Protein AF-F8P0J8-F1 (afdb_monomer_lite)

Foldseek 3Di:
DDDDDDPDDDPDDPPPPPDPDDDPVPDDDDDDDDDDPVPDDDDDDPDDPCPPPDDDDPDDDDDDADPVRDPCCVCPVVVPCVVVPDDDPDPPVVDD

Organism: Serpula lacrymans var. lacrymans (strain S7.9) (NCBI:txid578457)

pLDDT: mean 75.84, std 14.4, range [33.44, 91.0]

Sequence (96 aa):
MIDIVDPIPVPAPDWSSFGPYKRVDRKVKPVPGVFPEDARVTRSFPEDPLLSLPPLPVLPQEFMPTPKLIKERLYDEMKLNSDGFLWDKGEDDKCR

Secondary structure (DSSP, 8-state):
-----PPP-PPPP-TT--SSS--GGG-PPPP-PPPPGGG------SS-TTTTSPPPPSSPPPPPPBTTB-HHIIIIIS-TTTT--S--SSSGGG--

Structure (mmCIF, N/CA/C/O backbone):
data_AF-F8P0J8-F1
#
_entry.id   AF-F8P0J8-F1
#
loop_
_atom_site.group_PDB
_atom_site.id
_atom_site.type_symbol
_atom_site.label_atom_id
_atom_site.label_alt_id
_atom_site.label_comp_id
_atom_site.label_asym_id
_atom_site.label_entity_id
_atom_site.label_seq_id
_atom_site.pdbx_PDB_ins_code
_atom_site.Cartn_x
_atom_site.Cartn_y
_atom_site.Cartn_z
_atom_site.occupancy
_atom_site.B_iso_or_equiv
_atom_site.auth_seq_id
_atom_site.auth_comp_id
_atom_site.auth_asym_id
_atom_site.auth_atom_id
_atom_site.pdbx_PDB_model_num
ATOM 1 N N . MET A 1 1 ? 26.896 29.526 -54.115 1.00 43.81 1 MET A N 1
ATOM 2 C CA . MET A 1 1 ? 27.925 29.698 -53.074 1.00 43.81 1 MET A CA 1
ATOM 3 C C . MET A 1 1 ? 27.188 30.036 -51.798 1.00 43.81 1 MET A C 1
ATOM 5 O O . MET A 1 1 ? 26.429 30.992 -51.811 1.00 43.81 1 MET A O 1
ATOM 9 N N . ILE A 1 2 ? 27.263 29.169 -50.791 1.00 46.34 2 ILE A N 1
ATOM 10 C CA . ILE A 1 2 ? 26.651 29.409 -49.483 1.00 46.34 2 ILE A CA 1
ATOM 11 C C . ILE A 1 2 ? 27.803 29.891 -48.617 1.00 46.34 2 ILE A C 1
ATOM 13 O O . ILE A 1 2 ? 28.743 29.129 -48.390 1.00 46.34 2 ILE A O 1
ATOM 17 N N . ASP A 1 3 ? 27.765 31.161 -48.235 1.00 48.62 3 ASP A N 1
ATOM 18 C CA . ASP A 1 3 ? 28.771 31.749 -47.366 1.00 48.62 3 ASP A CA 1
ATOM 19 C C . ASP A 1 3 ? 28.697 31.042 -46.012 1.00 48.62 3 ASP A C 1
ATOM 21 O O . ASP A 1 3 ? 27.665 31.033 -45.335 1.00 48.62 3 ASP A O 1
ATOM 25 N N . ILE A 1 4 ? 29.788 30.370 -45.660 1.00 57.75 4 ILE A N 1
ATOM 26 C CA . ILE A 1 4 ? 29.983 29.785 -44.341 1.00 57.75 4 ILE A CA 1
ATOM 27 C C . ILE A 1 4 ? 30.064 30.976 -43.389 1.00 57.75 4 ILE A C 1
ATOM 29 O O . ILE A 1 4 ? 31.060 31.690 -43.373 1.00 57.75 4 ILE A O 1
ATOM 33 N N . VAL A 1 5 ? 28.984 31.230 -42.650 1.00 68.12 5 VAL A N 1
ATOM 34 C CA . VAL A 1 5 ? 29.007 32.167 -41.527 1.00 68.12 5 VAL A CA 1
ATOM 35 C C . VAL A 1 5 ? 30.069 31.664 -40.560 1.00 68.12 5 VAL A C 1
ATOM 37 O O . VAL A 1 5 ? 29.944 30.560 -40.021 1.00 68.12 5 VAL A O 1
ATOM 40 N N . ASP A 1 6 ? 31.120 32.461 -40.383 1.00 65.62 6 ASP A N 1
ATOM 41 C CA . ASP A 1 6 ? 32.179 32.173 -39.428 1.00 65.62 6 ASP A CA 1
ATOM 42 C C . ASP A 1 6 ? 31.561 31.903 -38.046 1.00 65.62 6 ASP A C 1
ATOM 44 O O . ASP A 1 6 ? 30.680 32.651 -37.599 1.00 65.62 6 ASP A O 1
ATOM 48 N N . PRO A 1 7 ? 31.971 30.825 -37.356 1.00 68.88 7 PRO A N 1
ATOM 49 C CA . PRO A 1 7 ? 31.418 30.496 -36.055 1.00 68.88 7 PRO A CA 1
ATOM 50 C C . PRO A 1 7 ? 31.678 31.645 -35.077 1.00 68.88 7 PRO A C 1
ATOM 52 O O . PRO A 1 7 ? 32.811 32.098 -34.909 1.00 68.88 7 PRO A O 1
ATOM 55 N N . ILE A 1 8 ? 30.609 32.099 -34.416 1.00 66.25 8 ILE A N 1
ATOM 56 C CA . ILE A 1 8 ? 30.663 33.128 -33.373 1.00 66.25 8 ILE A CA 1
ATOM 57 C C . ILE A 1 8 ? 31.732 32.719 -32.342 1.00 66.25 8 ILE A C 1
ATOM 59 O O . ILE A 1 8 ? 31.661 31.600 -31.821 1.00 66.25 8 ILE A O 1
ATOM 63 N N . PRO A 1 9 ? 32.710 33.588 -32.023 1.00 63.88 9 PRO A N 1
ATOM 64 C CA . PRO A 1 9 ? 33.769 33.255 -31.082 1.00 63.88 9 PRO A CA 1
ATOM 65 C C . PRO A 1 9 ? 33.174 33.033 -29.689 1.00 63.88 9 PRO A C 1
ATOM 67 O O . PRO A 1 9 ? 32.701 33.963 -29.034 1.00 63.88 9 PRO A O 1
ATOM 70 N N . VAL A 1 10 ? 33.185 31.779 -29.234 1.00 68.12 10 VAL A N 1
ATOM 71 C CA . VAL A 1 10 ? 32.794 31.429 -27.866 1.00 68.12 10 VAL A CA 1
ATOM 72 C C . VAL A 1 10 ? 33.940 31.855 -26.942 1.00 68.12 10 VAL A C 1
ATOM 74 O O . VAL A 1 10 ? 35.077 31.433 -27.171 1.00 68.12 10 VAL A O 1
ATOM 77 N N . PRO A 1 11 ? 33.695 32.694 -25.917 1.00 66.00 11 PRO A N 1
ATOM 78 C CA . PRO A 1 11 ? 34.744 33.103 -24.992 1.00 66.00 11 PRO A CA 1
ATOM 79 C C . PRO A 1 11 ? 35.336 31.873 -24.297 1.00 66.00 11 PRO A C 1
ATOM 81 O O . PRO A 1 11 ? 34.603 30.981 -23.861 1.00 66.00 11 PRO A O 1
ATOM 84 N N . ALA A 1 12 ? 36.669 31.824 -24.220 1.00 62.94 12 ALA A N 1
ATOM 85 C CA . ALA A 1 12 ? 37.392 30.735 -23.576 1.00 62.94 12 ALA A CA 1
ATOM 86 C C . ALA A 1 12 ? 36.879 30.533 -22.137 1.00 62.94 12 ALA A C 1
ATOM 88 O O . ALA A 1 12 ? 36.640 31.524 -21.438 1.00 62.94 12 ALA A O 1
ATOM 89 N N . PRO A 1 13 ? 36.691 29.279 -21.684 1.00 63.31 13 PRO A N 1
ATOM 90 C CA . PRO A 1 13 ? 36.189 29.023 -20.346 1.00 63.31 13 PRO A CA 1
ATOM 91 C C . PRO A 1 13 ? 37.138 29.632 -19.312 1.00 63.31 13 PRO A C 1
ATOM 93 O O . PRO A 1 13 ? 38.343 29.375 -19.312 1.00 63.31 13 PRO A O 1
ATOM 96 N N . ASP A 1 14 ? 36.574 30.439 -18.416 1.00 60.12 14 ASP A N 1
ATOM 97 C CA . ASP A 1 14 ? 37.232 30.893 -17.206 1.00 60.12 14 ASP A CA 1
ATOM 98 C C . ASP A 1 14 ? 37.550 29.665 -16.352 1.00 60.12 14 ASP A C 1
ATOM 100 O O . ASP A 1 14 ? 36.704 29.089 -15.673 1.00 60.12 14 ASP A O 1
ATOM 104 N N . TRP A 1 15 ? 38.803 29.230 -16.416 1.00 55.72 15 TRP A N 1
ATOM 105 C CA . TRP A 1 15 ? 39.339 28.109 -15.650 1.00 55.72 15 TRP A CA 1
ATOM 106 C C . TRP A 1 15 ? 39.101 28.237 -14.130 1.00 55.72 15 TRP A C 1
ATOM 108 O O . TRP A 1 15 ? 39.198 27.250 -13.424 1.00 55.72 15 TRP A O 1
ATOM 118 N N . SER A 1 16 ? 38.690 29.395 -13.602 1.00 56.38 16 SER A N 1
ATOM 119 C CA . SER A 1 16 ? 38.453 29.643 -12.172 1.00 56.38 16 SER A CA 1
ATOM 120 C C . SER A 1 16 ? 37.193 28.994 -11.559 1.00 56.38 16 SER A C 1
ATOM 122 O O . SER A 1 16 ? 36.861 29.286 -10.409 1.00 56.38 16 SER A O 1
ATOM 124 N N . SER A 1 17 ? 36.490 28.087 -12.251 1.00 55.25 17 SER A N 1
ATOM 125 C CA . SER A 1 17 ? 35.347 27.339 -11.692 1.00 55.25 17 SER A CA 1
ATOM 126 C C . SER A 1 17 ? 35.648 25.853 -11.420 1.00 55.25 17 SER A C 1
ATOM 128 O O . SER A 1 17 ? 34.873 24.980 -11.808 1.00 55.25 17 SER A O 1
ATOM 130 N N . PHE A 1 18 ? 36.751 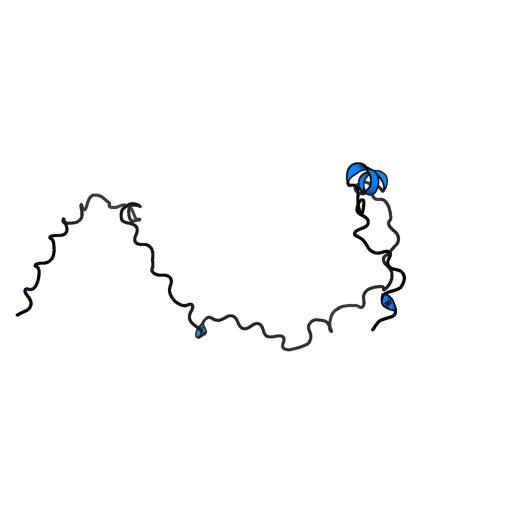25.539 -10.737 1.00 57.19 18 PHE A N 1
ATOM 131 C CA . PHE A 1 18 ? 37.127 24.166 -10.345 1.00 57.19 18 PHE A CA 1
ATOM 132 C C . PHE A 1 18 ? 36.320 23.605 -9.151 1.00 57.19 18 PHE A C 1
ATOM 134 O O . PHE A 1 18 ? 36.873 23.002 -8.235 1.00 57.19 18 PHE A O 1
ATOM 141 N N . GLY A 1 19 ? 35.002 23.805 -9.126 1.00 62.69 19 GLY A N 1
ATOM 142 C CA . GLY A 1 19 ? 34.124 22.995 -8.280 1.00 62.69 19 GLY A CA 1
ATOM 143 C C . GLY A 1 19 ? 33.806 21.673 -8.990 1.00 62.69 19 GLY A C 1
ATOM 144 O O . GLY A 1 19 ? 33.798 21.642 -10.220 1.00 62.69 19 GLY A O 1
ATOM 145 N N . PRO A 1 20 ? 33.477 20.584 -8.274 1.00 74.81 20 PRO A N 1
ATOM 146 C CA . PRO A 1 20 ? 33.122 19.303 -8.900 1.00 74.81 20 PRO A CA 1
ATOM 147 C C . PRO A 1 20 ? 31.854 19.363 -9.777 1.00 74.81 20 PRO A C 1
ATOM 149 O O . PRO A 1 20 ? 31.544 18.403 -10.479 1.00 74.81 20 PRO A O 1
ATOM 152 N N . TYR A 1 21 ? 31.117 20.481 -9.760 1.00 72.69 21 TYR A N 1
ATOM 153 C CA . TYR A 1 21 ? 29.842 20.648 -10.451 1.00 72.69 21 TYR A CA 1
ATOM 154 C C . TYR A 1 21 ? 29.813 21.900 -11.332 1.00 72.69 21 TYR A C 1
ATOM 156 O O . TYR A 1 21 ? 30.369 22.945 -10.993 1.00 72.69 21 TYR A O 1
ATOM 164 N N . LYS A 1 22 ? 29.092 21.805 -12.457 1.00 75.62 22 LYS A N 1
ATOM 165 C CA . LYS A 1 22 ? 28.819 22.935 -13.357 1.00 75.62 22 LYS A CA 1
ATOM 166 C C . LYS A 1 22 ? 27.906 23.957 -12.672 1.00 75.62 22 LYS A C 1
ATOM 168 O O . LYS A 1 22 ? 26.974 23.580 -11.962 1.00 75.62 22 LYS A O 1
ATOM 173 N N . ARG A 1 23 ? 28.138 25.247 -12.935 1.00 79.62 23 ARG A N 1
ATOM 174 C CA . ARG A 1 23 ? 27.258 26.328 -12.467 1.00 79.62 23 ARG A CA 1
ATOM 175 C C . ARG A 1 23 ? 25.861 26.220 -13.093 1.00 79.62 23 ARG A C 1
ATOM 177 O O . ARG A 1 23 ? 25.700 25.689 -14.192 1.00 79.62 23 ARG A O 1
ATOM 184 N N . VAL A 1 24 ? 24.853 26.710 -12.371 1.00 78.69 24 VAL A N 1
ATOM 185 C CA . VAL A 1 24 ? 23.429 26.571 -12.732 1.00 78.69 24 VAL A CA 1
ATOM 186 C C . VAL A 1 24 ? 23.083 27.298 -14.036 1.00 78.69 24 VAL A C 1
ATOM 188 O O . VAL A 1 24 ? 22.320 26.764 -14.834 1.00 78.69 24 VAL A O 1
ATOM 191 N N . ASP A 1 25 ? 23.685 28.459 -14.288 1.00 78.44 25 ASP A N 1
ATOM 192 C CA . ASP A 1 25 ? 23.573 29.239 -15.531 1.00 78.44 25 ASP A CA 1
ATOM 193 C C . ASP A 1 25 ? 24.134 28.497 -16.755 1.00 78.44 25 ASP A C 1
ATOM 195 O O . ASP A 1 25 ? 23.671 28.695 -17.874 1.00 78.44 25 ASP A O 1
ATOM 199 N N . ARG A 1 26 ? 25.088 27.583 -16.537 1.00 76.44 26 ARG A N 1
ATOM 200 C CA . ARG A 1 26 ? 25.692 26.719 -17.567 1.00 76.44 26 ARG A CA 1
ATOM 201 C C . ARG A 1 26 ? 25.119 25.295 -17.567 1.00 76.44 26 ARG A C 1
ATOM 203 O O . ARG A 1 26 ? 25.688 24.391 -18.188 1.00 76.44 26 ARG A O 1
ATOM 210 N N . LYS A 1 27 ? 24.015 25.049 -16.852 1.00 80.81 27 LYS A N 1
ATOM 211 C CA . LYS A 1 27 ? 23.391 23.724 -16.761 1.00 80.81 27 LYS A CA 1
ATOM 212 C C . LYS A 1 27 ? 22.610 23.415 -18.037 1.00 80.81 27 LYS A C 1
ATOM 214 O O . LYS A 1 27 ? 21.526 23.943 -18.267 1.00 80.81 27 LYS A O 1
ATOM 219 N N . VAL A 1 28 ? 23.132 22.487 -18.832 1.00 82.62 28 VAL A N 1
ATOM 220 C CA . VAL A 1 28 ? 22.410 21.927 -19.981 1.00 82.62 28 VAL A CA 1
ATOM 221 C C . VAL A 1 28 ? 21.357 20.9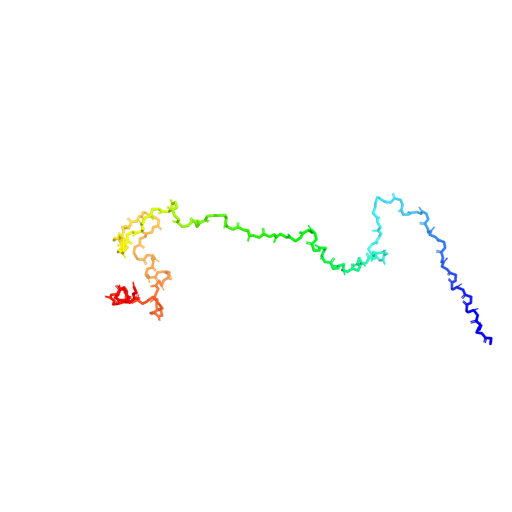45 -19.467 1.00 82.62 28 VAL A C 1
ATOM 223 O O . VAL A 1 28 ? 21.682 20.010 -18.731 1.00 82.62 28 VAL A O 1
ATOM 226 N N . LYS A 1 29 ? 20.087 21.161 -19.831 1.00 80.44 29 LYS A N 1
ATOM 227 C CA . LYS A 1 29 ? 19.022 20.182 -19.584 1.00 80.44 29 LYS A CA 1
ATOM 228 C C . LYS A 1 29 ? 19.202 19.030 -20.578 1.00 80.44 29 LYS A C 1
ATOM 230 O O . LYS A 1 29 ? 19.264 19.308 -21.775 1.00 80.44 29 LYS A O 1
ATOM 235 N N . PRO A 1 30 ? 19.315 17.770 -20.122 1.00 80.19 30 PRO A N 1
ATOM 236 C CA . PRO A 1 30 ? 19.367 16.648 -21.046 1.00 80.19 30 PRO A CA 1
ATOM 237 C C . PRO A 1 30 ? 18.074 16.612 -21.861 1.00 80.19 30 PRO A C 1
ATOM 239 O O . PRO A 1 30 ? 16.992 16.888 -21.335 1.00 80.19 30 PRO A O 1
ATOM 242 N N . VAL A 1 31 ? 18.195 16.286 -23.145 1.00 82.00 31 VAL A N 1
ATOM 243 C CA . VAL A 1 31 ? 17.027 16.016 -23.984 1.00 82.00 31 VAL A CA 1
ATOM 244 C C . VAL A 1 31 ? 16.371 14.747 -23.434 1.00 82.00 31 VAL A C 1
ATOM 246 O O . VAL A 1 31 ? 17.083 13.756 -23.244 1.00 82.00 31 VAL A O 1
ATOM 249 N N . PRO A 1 32 ? 15.062 14.755 -23.128 1.00 79.06 32 PRO A N 1
ATOM 250 C CA . PRO A 1 32 ? 14.381 13.549 -22.681 1.00 79.06 32 PRO A CA 1
ATOM 251 C C . PRO A 1 32 ? 14.474 12.497 -23.790 1.00 79.06 32 PRO A C 1
ATOM 253 O O . PRO A 1 32 ? 13.930 12.677 -24.878 1.00 79.06 32 PRO A O 1
ATOM 256 N N . GLY A 1 33 ? 15.224 11.428 -23.527 1.00 83.44 33 GLY A N 1
ATOM 257 C CA . GLY A 1 33 ? 15.312 10.282 -24.423 1.00 83.44 33 GLY A CA 1
ATOM 258 C C . GLY A 1 33 ? 14.036 9.447 -24.369 1.00 83.44 33 GLY A C 1
ATOM 259 O O . GLY A 1 33 ? 13.336 9.431 -23.355 1.00 83.44 33 GLY A O 1
ATOM 260 N N . VAL A 1 34 ? 13.746 8.731 -25.455 1.00 86.62 34 VAL A N 1
ATOM 261 C CA . VAL A 1 34 ? 12.726 7.676 -25.441 1.00 86.62 34 VAL A CA 1
ATOM 262 C C . VAL A 1 34 ? 13.229 6.556 -24.532 1.00 86.62 34 VAL A C 1
ATOM 264 O O . VAL A 1 34 ? 14.386 6.146 -24.634 1.00 86.62 34 VAL A O 1
ATOM 267 N N . PHE A 1 35 ? 12.381 6.094 -23.615 1.00 83.94 35 PHE A N 1
ATOM 268 C CA . PHE A 1 35 ? 12.725 4.978 -22.741 1.00 83.94 35 PHE A CA 1
ATOM 269 C C . PHE A 1 35 ? 12.933 3.716 -23.598 1.00 83.94 35 PHE A C 1
ATOM 271 O O . PHE A 1 35 ? 12.052 3.399 -24.398 1.00 83.94 35 PHE A O 1
ATOM 278 N N . PRO A 1 36 ? 14.082 3.024 -23.495 1.00 91.00 36 PRO A N 1
ATOM 279 C CA . PRO A 1 36 ? 14.380 1.898 -24.372 1.00 91.00 36 PRO A CA 1
ATOM 280 C C . PRO A 1 36 ? 13.420 0.734 -24.105 1.00 91.00 36 PRO A C 1
ATOM 282 O O . PRO A 1 36 ? 13.171 0.386 -22.950 1.00 91.00 36 PRO A O 1
ATOM 285 N N . GLU A 1 37 ? 12.912 0.109 -25.172 1.00 86.69 37 GLU A N 1
ATOM 286 C CA . GLU A 1 37 ? 11.986 -1.033 -25.067 1.00 86.69 37 GLU A CA 1
ATOM 287 C C . GLU A 1 37 ? 12.621 -2.220 -24.322 1.00 86.69 37 GLU A C 1
ATOM 289 O O . GLU A 1 37 ? 11.938 -2.891 -23.555 1.00 86.69 37 GLU A O 1
ATOM 294 N N . ASP A 1 38 ? 13.938 -2.417 -24.438 1.00 87.19 38 ASP A N 1
ATOM 295 C CA . ASP A 1 38 ? 14.6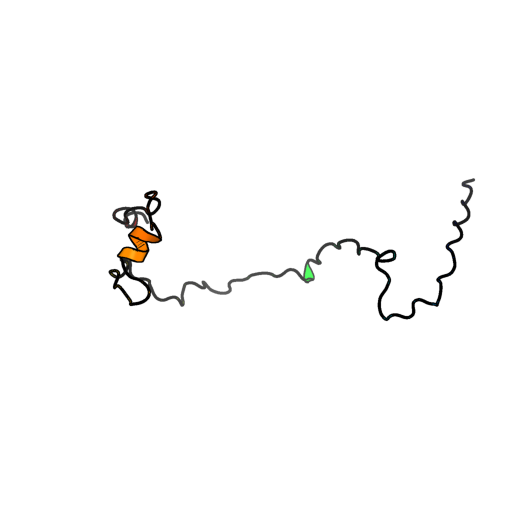70 -3.472 -23.718 1.00 87.19 38 ASP A CA 1
ATOM 296 C C . ASP A 1 38 ? 14.655 -3.286 -22.190 1.00 87.19 38 ASP A C 1
ATOM 298 O O . ASP A 1 38 ? 14.807 -4.246 -21.438 1.00 87.19 38 ASP A O 1
ATOM 302 N N . ALA A 1 39 ? 14.464 -2.053 -21.707 1.00 86.31 39 ALA A N 1
ATOM 303 C CA . ALA A 1 39 ? 14.355 -1.756 -20.278 1.00 86.31 39 ALA A CA 1
ATOM 304 C C . ALA A 1 39 ? 12.899 -1.771 -19.782 1.00 86.31 39 ALA A C 1
ATOM 306 O O . ALA A 1 39 ? 12.627 -1.419 -18.629 1.00 86.31 39 ALA A O 1
ATOM 307 N N . ARG A 1 40 ? 11.938 -2.135 -20.640 1.00 89.56 40 ARG A N 1
ATOM 308 C CA . ARG A 1 40 ? 10.515 -2.121 -20.309 1.00 89.56 40 ARG A CA 1
ATOM 309 C C . ARG A 1 40 ? 10.183 -3.199 -19.288 1.00 89.56 40 ARG A C 1
ATOM 311 O O . ARG A 1 40 ? 10.349 -4.395 -19.513 1.00 89.56 40 ARG A O 1
ATOM 318 N N . VAL A 1 41 ? 9.642 -2.762 -18.156 1.00 89.69 41 VAL A N 1
ATOM 319 C CA . VAL A 1 41 ? 9.173 -3.669 -17.109 1.00 89.69 41 VAL A CA 1
ATOM 320 C C . VAL A 1 41 ? 7.921 -4.394 -17.602 1.00 89.69 41 VAL A C 1
ATOM 322 O O . VAL A 1 41 ? 6.858 -3.789 -17.748 1.00 89.69 41 VAL A O 1
ATOM 325 N N . THR A 1 42 ? 8.041 -5.700 -17.833 1.00 88.44 42 THR A N 1
ATOM 326 C CA . THR A 1 42 ? 6.905 -6.568 -18.160 1.00 88.44 42 THR A CA 1
ATOM 327 C C . THR A 1 42 ? 6.374 -7.188 -16.874 1.00 88.44 42 THR A C 1
ATOM 329 O O . THR A 1 42 ? 7.081 -7.937 -16.204 1.00 88.44 42 THR A O 1
ATOM 332 N N . ARG A 1 43 ? 5.131 -6.868 -16.499 1.00 88.19 43 ARG A N 1
ATOM 333 C CA . ARG A 1 43 ? 4.463 -7.503 -15.354 1.00 88.19 43 ARG A CA 1
ATOM 334 C C . ARG A 1 43 ? 3.765 -8.765 -15.849 1.00 88.19 43 ARG A C 1
ATOM 336 O O . ARG A 1 43 ? 2.759 -8.664 -16.545 1.00 88.19 43 ARG A O 1
ATOM 343 N N . SER A 1 44 ? 4.307 -9.929 -15.511 1.00 89.31 44 SER A N 1
ATOM 344 C CA . SER A 1 44 ? 3.685 -11.227 -15.772 1.00 89.31 44 SER A CA 1
ATOM 345 C C . SER A 1 44 ? 3.171 -11.845 -14.471 1.00 89.31 44 SER A C 1
ATOM 347 O O . SER A 1 44 ? 3.809 -11.739 -13.425 1.00 89.31 44 SER A O 1
ATOM 349 N N . PHE A 1 45 ? 2.010 -12.493 -14.547 1.00 86.94 45 PHE A N 1
ATOM 350 C CA . PHE A 1 45 ? 1.478 -13.350 -13.491 1.00 86.94 45 PHE A CA 1
ATOM 351 C C . PHE A 1 45 ? 1.579 -14.793 -14.000 1.00 86.94 45 PHE A C 1
ATOM 353 O O . PHE A 1 45 ? 0.792 -15.164 -14.869 1.00 86.94 45 PHE A O 1
ATOM 360 N N . PRO A 1 46 ? 2.589 -15.575 -13.574 1.00 90.00 46 PRO A N 1
ATOM 361 C CA . PRO A 1 46 ? 2.760 -16.950 -14.050 1.00 90.00 46 PRO A CA 1
ATOM 362 C C . PRO A 1 46 ? 1.612 -17.867 -13.602 1.00 90.00 46 PRO A C 1
ATOM 364 O O . PRO A 1 46 ? 1.263 -18.801 -14.316 1.00 90.00 46 PRO A O 1
ATOM 367 N N . GLU A 1 47 ? 1.005 -17.564 -12.456 1.00 90.00 47 GLU A N 1
ATOM 368 C CA . GLU A 1 47 ? -0.162 -18.235 -11.886 1.00 90.00 47 GLU A CA 1
ATOM 369 C C . GLU A 1 47 ? -1.125 -17.178 -11.329 1.00 90.00 47 GLU A C 1
ATOM 371 O O . GLU A 1 47 ? -0.732 -16.022 -11.128 1.00 90.00 47 GLU A O 1
ATOM 376 N N . ASP A 1 48 ? -2.385 -17.557 -11.093 1.00 89.44 48 ASP A N 1
ATOM 377 C CA . ASP A 1 48 ? -3.381 -16.645 -10.529 1.00 89.44 48 ASP A CA 1
ATOM 378 C C . ASP A 1 48 ? -3.009 -16.287 -9.073 1.00 89.44 48 ASP A C 1
ATOM 380 O O . ASP A 1 48 ? -3.016 -17.162 -8.198 1.00 89.44 48 ASP A O 1
A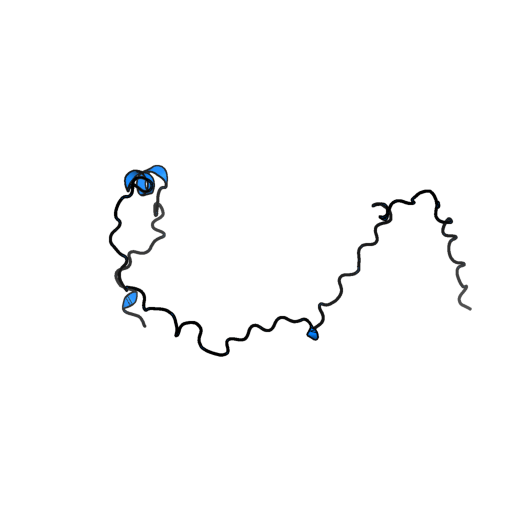TOM 384 N N . PRO A 1 49 ? -2.691 -15.008 -8.783 1.00 85.94 49 PRO A N 1
ATOM 385 C CA . PRO A 1 49 ? -2.255 -14.577 -7.457 1.00 85.94 49 PRO A CA 1
ATOM 386 C C . PRO A 1 49 ? -3.349 -14.696 -6.386 1.00 85.94 49 PRO A C 1
ATOM 388 O O . PRO A 1 49 ? -3.050 -14.571 -5.198 1.00 85.94 49 PRO A O 1
ATOM 391 N N . LEU A 1 50 ? -4.610 -14.911 -6.772 1.00 89.75 50 LEU A N 1
ATOM 392 C CA . LEU A 1 50 ? -5.721 -15.058 -5.835 1.00 89.75 50 LEU A CA 1
ATOM 393 C C . LEU A 1 50 ? -5.832 -16.476 -5.261 1.00 89.75 50 LEU A C 1
ATOM 395 O O . LEU A 1 50 ? -6.459 -16.649 -4.219 1.00 89.75 50 LEU A O 1
ATOM 399 N N . LEU A 1 51 ? -5.192 -17.477 -5.877 1.00 89.19 51 LEU A N 1
ATOM 400 C CA . LEU A 1 51 ? -5.304 -18.880 -5.458 1.00 89.19 51 LEU A CA 1
ATOM 401 C C . LEU A 1 51 ? -4.741 -19.149 -4.057 1.00 89.19 51 LEU A C 1
ATOM 403 O O . LEU A 1 51 ? -5.208 -20.053 -3.371 1.00 89.19 51 LEU A O 1
ATOM 407 N N . SER A 1 52 ? -3.749 -18.372 -3.615 1.00 86.12 52 SER A N 1
ATOM 408 C CA . SER A 1 52 ? -3.163 -18.509 -2.276 1.00 86.12 52 SER A CA 1
ATOM 409 C C . SER A 1 52 ? -3.935 -17.768 -1.183 1.00 86.12 52 SER A C 1
ATOM 411 O O . SER A 1 52 ? -3.567 -17.864 -0.011 1.00 86.12 52 SER A O 1
ATOM 413 N N . LEU A 1 53 ? -4.943 -16.964 -1.539 1.00 89.44 53 LEU A N 1
ATOM 414 C CA . LEU A 1 53 ? -5.650 -16.133 -0.570 1.00 89.44 53 LEU A CA 1
ATOM 415 C C . LEU A 1 53 ? -6.746 -16.936 0.147 1.00 89.44 53 LEU A C 1
ATOM 417 O O . LEU A 1 53 ? -7.503 -17.662 -0.499 1.00 89.44 53 LEU A O 1
ATOM 421 N N . PRO A 1 54 ? -6.874 -16.802 1.480 1.00 89.38 54 PRO A N 1
ATOM 422 C CA . PRO A 1 54 ? -7.982 -17.406 2.201 1.00 89.38 54 PRO A CA 1
ATOM 423 C C . PRO A 1 54 ? -9.305 -16.724 1.815 1.00 89.38 54 PRO A C 1
ATOM 425 O O . PRO A 1 54 ? -9.326 -15.512 1.572 1.00 89.38 54 PRO A O 1
ATOM 428 N N . PRO A 1 55 ? -10.425 -17.467 1.797 1.00 86.75 55 PRO A N 1
ATOM 429 C CA . PRO A 1 55 ? -11.731 -16.880 1.544 1.00 86.75 55 PRO A CA 1
ATOM 430 C C . PRO A 1 55 ? -12.094 -15.892 2.657 1.00 86.75 55 PRO A C 1
ATOM 432 O O . PRO A 1 55 ? -11.928 -16.178 3.846 1.00 86.75 55 PRO A O 1
ATOM 435 N N . LEU A 1 56 ? -12.596 -14.722 2.263 1.00 85.56 56 LEU A N 1
ATOM 436 C CA . LEU A 1 56 ? -13.073 -13.710 3.200 1.00 85.56 56 LEU A CA 1
ATOM 437 C C . LEU A 1 56 ? -14.475 -14.069 3.717 1.00 85.56 56 LEU A C 1
ATOM 439 O O . LEU A 1 56 ? -15.273 -14.651 2.976 1.00 85.56 56 LEU A O 1
ATOM 443 N N . PRO A 1 57 ? -14.806 -13.712 4.969 1.00 84.75 57 PRO A N 1
ATOM 444 C CA . PRO A 1 57 ? -16.168 -13.838 5.463 1.00 84.75 57 PRO A CA 1
ATOM 445 C C . PRO A 1 57 ? -17.100 -12.906 4.677 1.00 84.75 57 PRO A C 1
ATOM 447 O O . PRO A 1 57 ? -16.759 -11.757 4.404 1.00 84.75 57 PRO A O 1
ATOM 450 N N . VAL A 1 58 ? -18.286 -13.411 4.328 1.00 83.88 58 VAL A N 1
ATOM 451 C CA . VAL A 1 58 ? -19.301 -12.667 3.556 1.00 83.88 58 VAL A CA 1
ATOM 452 C C . VAL A 1 58 ? -19.850 -11.488 4.358 1.00 83.88 58 VAL A C 1
ATOM 454 O O . VAL A 1 58 ? -20.092 -10.413 3.818 1.00 83.88 58 VAL A O 1
ATOM 457 N N . LEU A 1 59 ? -20.016 -11.684 5.666 1.00 82.50 59 LEU A N 1
ATOM 458 C CA . LEU A 1 59 ? -20.508 -10.659 6.573 1.00 82.50 59 LEU A CA 1
ATOM 459 C C . LEU A 1 59 ? -19.347 -10.070 7.379 1.00 82.50 59 LEU A C 1
ATOM 461 O O . LEU A 1 59 ? -18.531 -10.830 7.914 1.00 82.50 59 LEU A O 1
ATOM 465 N N . PRO A 1 60 ? -19.263 -8.731 7.489 1.00 83.75 60 PRO A N 1
ATOM 466 C CA . PRO A 1 60 ? -18.287 -8.102 8.358 1.00 83.75 60 PRO A CA 1
ATOM 467 C C . PRO A 1 60 ? -18.571 -8.476 9.815 1.00 83.75 60 PRO A C 1
ATOM 469 O O . PRO A 1 60 ? -19.719 -8.657 10.222 1.00 83.75 60 PRO A O 1
ATOM 472 N N . GLN A 1 61 ? -17.514 -8.570 10.616 1.00 84.19 61 GLN A N 1
ATOM 473 C CA . GLN A 1 61 ? -17.654 -8.756 12.054 1.00 84.19 61 GLN A CA 1
ATOM 474 C C . GLN A 1 61 ? -18.335 -7.534 12.689 1.00 84.19 61 GLN A C 1
ATOM 476 O O . GLN A 1 61 ? -18.104 -6.395 12.275 1.00 84.19 61 GLN A O 1
ATOM 481 N N . GLU A 1 62 ? -19.136 -7.768 13.729 1.00 85.12 62 GLU A N 1
ATOM 482 C CA . GLU A 1 62 ? -19.732 -6.694 14.521 1.00 85.12 62 GLU A CA 1
ATOM 483 C C . GLU A 1 62 ? -18.657 -5.769 15.115 1.00 85.12 62 GLU A C 1
ATOM 485 O O . GLU A 1 62 ? -17.617 -6.211 15.614 1.00 85.12 62 GLU A O 1
ATOM 490 N N . PHE A 1 63 ? -18.910 -4.460 15.069 1.00 86.56 63 PHE A N 1
ATOM 491 C CA . PHE A 1 63 ? -17.960 -3.466 15.558 1.00 86.56 63 PHE A CA 1
ATOM 492 C C . PHE A 1 63 ? -17.838 -3.497 17.089 1.00 86.56 63 PHE A C 1
ATOM 494 O O . PHE A 1 63 ? -18.790 -3.172 17.806 1.00 86.56 63 PHE A O 1
ATOM 501 N N . MET A 1 64 ? -16.627 -3.784 17.577 1.00 87.88 64 MET A N 1
ATOM 502 C CA . MET A 1 64 ? -16.285 -3.771 19.001 1.00 87.88 64 MET A CA 1
ATOM 503 C C . MET A 1 64 ? -15.497 -2.501 19.367 1.00 87.88 64 MET A C 1
ATOM 505 O O . MET A 1 64 ? -14.388 -2.302 18.857 1.00 87.88 64 MET A O 1
ATOM 509 N N . PRO A 1 65 ? -16.024 -1.633 20.254 1.00 90.44 65 PRO A N 1
ATOM 510 C CA . PRO A 1 65 ? -15.341 -0.403 20.627 1.00 90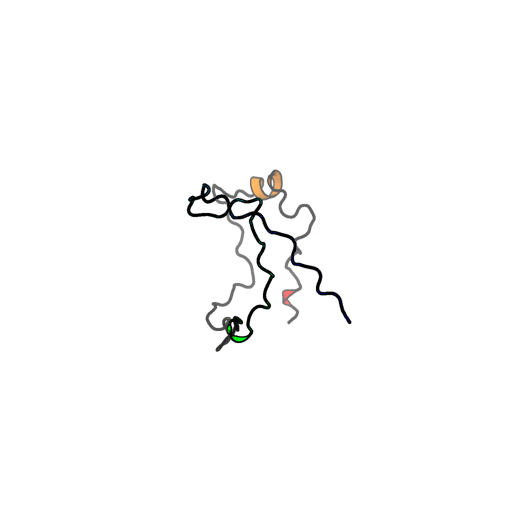.44 65 PRO A CA 1
ATOM 511 C C . PRO A 1 65 ? -14.038 -0.711 21.373 1.00 90.44 65 PRO A C 1
ATOM 513 O O . PRO A 1 65 ? -13.993 -1.511 22.304 1.00 90.44 65 PRO A O 1
ATOM 516 N N . THR A 1 66 ? -12.969 -0.046 20.955 1.00 88.50 66 THR A N 1
ATOM 517 C CA . THR A 1 66 ? -11.617 -0.145 21.526 1.00 88.50 66 THR A CA 1
ATOM 518 C C . THR A 1 66 ? -11.282 1.206 22.174 1.00 88.50 66 THR A C 1
ATOM 520 O O . THR A 1 66 ? -11.809 2.218 21.716 1.00 88.50 66 THR A O 1
ATOM 523 N N . PRO A 1 67 ? -10.376 1.315 23.168 1.00 87.62 67 PRO A N 1
ATOM 524 C CA . PRO A 1 67 ? -9.992 2.602 23.774 1.00 87.62 67 PRO A CA 1
ATOM 525 C C . PRO A 1 67 ? -9.612 3.714 22.781 1.00 87.62 67 PRO A C 1
ATOM 527 O O . PRO A 1 67 ? -9.740 4.891 23.101 1.00 87.62 67 PRO A O 1
ATOM 530 N N . LYS A 1 68 ? -9.146 3.364 21.575 1.00 84.19 68 LYS A N 1
ATOM 531 C CA . LYS A 1 68 ? -8.824 4.332 20.513 1.00 84.19 68 LYS A CA 1
ATOM 532 C C . LYS A 1 68 ? -9.993 4.633 19.568 1.00 84.19 68 LYS A C 1
ATOM 534 O O . LYS A 1 68 ? -10.003 5.697 18.960 1.00 84.19 68 LYS A O 1
ATOM 539 N N . LEU A 1 69 ? -10.939 3.705 19.426 1.00 84.88 69 LEU A N 1
ATOM 540 C CA . LEU A 1 69 ? -12.038 3.752 18.461 1.00 84.88 69 LEU A CA 1
ATOM 541 C C . LEU A 1 69 ? -13.350 3.440 19.178 1.00 84.88 69 LEU A C 1
ATOM 543 O O . LEU A 1 69 ? -13.752 2.285 19.315 1.00 84.88 69 LEU A O 1
ATOM 547 N N . ILE A 1 70 ? -13.991 4.502 19.651 1.00 90.12 70 ILE A N 1
ATOM 548 C CA . ILE A 1 70 ? -15.294 4.465 20.314 1.00 90.12 70 ILE A CA 1
ATOM 549 C C . ILE A 1 70 ? -16.347 4.907 19.293 1.00 90.12 70 ILE A C 1
ATOM 551 O O . ILE A 1 70 ? -16.052 5.726 18.420 1.00 90.12 70 ILE A O 1
ATOM 555 N N . LYS A 1 71 ? -17.569 4.373 19.402 1.00 85.44 71 LYS A N 1
ATOM 556 C CA . LYS A 1 71 ? -18.684 4.700 18.496 1.00 85.44 71 LYS A CA 1
ATOM 557 C C . LYS A 1 71 ? -18.935 6.211 18.419 1.00 85.44 71 LYS A C 1
ATOM 559 O O . LYS A 1 71 ? -19.002 6.741 17.321 1.00 85.44 71 LYS A O 1
ATOM 564 N N . GLU A 1 72 ? -18.968 6.891 19.562 1.00 84.88 72 GLU A N 1
ATOM 565 C CA . GLU A 1 72 ? -19.180 8.346 19.657 1.00 84.88 72 GLU A CA 1
ATOM 566 C C . GLU A 1 72 ? -18.154 9.130 18.827 1.00 84.88 72 GLU A C 1
ATOM 568 O O . GLU A 1 72 ? -18.505 9.957 17.996 1.00 84.88 72 GLU A O 1
ATOM 573 N N . ARG A 1 73 ? -16.863 8.793 18.929 1.00 85.94 73 ARG A N 1
ATOM 574 C CA . ARG A 1 73 ? -15.827 9.479 18.137 1.00 85.94 73 ARG A CA 1
ATOM 575 C C . ARG A 1 73 ? -15.985 9.239 16.632 1.00 85.94 73 ARG A C 1
ATOM 577 O O . ARG A 1 73 ? -15.733 10.135 15.834 1.00 85.94 73 ARG A O 1
ATOM 584 N N . LEU A 1 74 ? -16.394 8.036 16.229 1.00 85.19 74 LEU A N 1
ATOM 585 C CA . LEU A 1 74 ? -16.574 7.691 14.815 1.00 85.19 74 LEU A CA 1
ATOM 586 C C . LEU A 1 74 ? -17.804 8.370 14.199 1.00 85.19 74 LEU A C 1
ATOM 588 O O . LEU A 1 74 ? -17.712 8.908 13.097 1.00 85.19 74 LEU A O 1
ATOM 592 N N . TYR A 1 75 ? -18.939 8.359 14.894 1.00 83.19 75 TYR A N 1
ATOM 593 C CA . TYR A 1 75 ? -20.193 8.893 14.361 1.00 83.19 75 TYR A CA 1
ATOM 594 C C . TYR A 1 75 ? -20.362 10.396 14.624 1.00 83.19 75 TYR A C 1
ATOM 596 O O . TYR A 1 75 ? -20.775 11.113 13.715 1.00 83.19 75 TYR A O 1
ATOM 604 N N . ASP A 1 76 ? -19.974 10.896 15.800 1.00 82.38 76 ASP A N 1
ATOM 605 C CA . ASP A 1 76 ? -20.215 12.292 16.190 1.00 82.38 76 ASP A CA 1
ATOM 606 C C . ASP A 1 76 ? -19.062 13.222 15.782 1.00 82.38 76 ASP A C 1
ATOM 608 O O . ASP A 1 76 ? -19.296 14.281 15.195 1.00 82.38 76 ASP A O 1
ATOM 612 N N . GLU A 1 77 ? -17.805 12.837 16.050 1.00 84.75 77 GLU A N 1
ATOM 613 C CA . GLU A 1 77 ? -16.637 13.672 15.705 1.00 84.75 77 GLU A CA 1
ATOM 614 C C . GLU A 1 77 ? -16.248 13.506 14.230 1.00 84.75 77 GLU A C 1
ATOM 616 O O . GLU A 1 77 ? -16.049 14.489 13.514 1.00 84.75 77 GLU A O 1
ATOM 621 N N . MET A 1 78 ? -16.132 12.256 13.774 1.00 82.50 78 MET A N 1
ATOM 622 C CA . MET A 1 78 ? -15.621 11.927 12.440 1.00 82.50 78 MET A CA 1
ATOM 623 C C . MET A 1 78 ? -16.719 11.863 11.368 1.00 82.50 78 MET A C 1
ATOM 625 O O . MET A 1 78 ? -16.390 11.800 10.184 1.00 82.50 78 MET A O 1
ATOM 629 N N . LYS A 1 79 ? -18.001 11.918 11.771 1.00 83.69 79 LYS A N 1
ATOM 630 C CA . LYS A 1 79 ? -19.179 11.936 10.883 1.00 83.69 79 LYS A CA 1
ATOM 631 C C . LYS A 1 79 ? -19.147 10.827 9.832 1.00 83.69 79 LYS A C 1
ATOM 633 O O . LYS A 1 79 ? -19.408 11.049 8.649 1.00 83.69 79 LYS A O 1
ATOM 638 N N . LEU A 1 80 ? -18.785 9.621 10.263 1.00 80.62 80 LEU A N 1
ATOM 639 C CA . LEU A 1 80 ? -18.661 8.482 9.366 1.00 80.62 80 LEU A CA 1
ATOM 640 C C . LEU A 1 80 ? -20.023 8.190 8.715 1.00 80.62 80 LEU A C 1
ATOM 642 O O . LEU A 1 80 ? -21.011 7.960 9.406 1.00 80.62 80 LEU A O 1
ATOM 646 N N . ASN A 1 81 ? -20.053 8.211 7.380 1.00 78.88 81 ASN A N 1
ATOM 647 C CA . ASN A 1 81 ? -21.253 8.029 6.560 1.00 78.88 81 ASN A CA 1
ATOM 648 C C . ASN A 1 81 ? -22.346 9.111 6.711 1.00 78.88 81 ASN A C 1
ATOM 650 O O . ASN A 1 81 ? -23.519 8.819 6.491 1.00 78.88 81 ASN A O 1
ATOM 654 N N . SER A 1 82 ? -22.000 10.362 7.048 1.00 80.94 82 SER A N 1
ATOM 655 C CA . SER A 1 82 ? -22.998 11.449 7.132 1.00 80.94 82 SER A CA 1
ATOM 656 C C . SER A 1 82 ? -23.786 11.661 5.843 1.00 80.94 82 SER A C 1
ATOM 658 O O . SER A 1 82 ? -24.964 12.002 5.882 1.00 80.94 82 SER A O 1
ATOM 660 N N . ASP A 1 83 ? -23.129 11.438 4.708 1.00 80.88 83 ASP A N 1
ATOM 661 C CA . ASP A 1 83 ? -23.690 11.698 3.385 1.00 80.88 83 ASP A CA 1
ATOM 662 C C . ASP A 1 83 ? -24.427 10.471 2.822 1.00 80.88 83 ASP A C 1
ATOM 664 O O . ASP A 1 83 ? -24.852 10.485 1.669 1.00 80.88 83 ASP A O 1
ATOM 668 N N . GLY A 1 84 ? -24.553 9.392 3.612 1.00 78.00 84 GLY A N 1
ATOM 669 C CA . GLY A 1 84 ? -25.173 8.138 3.173 1.00 78.00 84 GLY A CA 1
ATOM 670 C C . GLY A 1 84 ? -24.433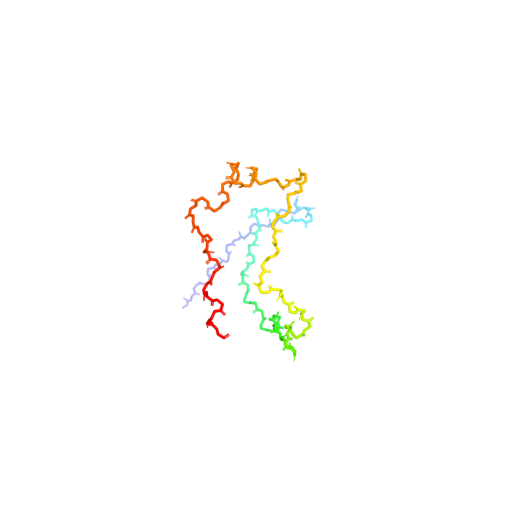 7.477 2.007 1.00 78.00 84 GLY A C 1
ATOM 671 O O . GLY A 1 84 ? -25.041 6.783 1.200 1.00 78.00 84 GLY A O 1
ATOM 672 N N . PHE A 1 85 ? -23.127 7.734 1.886 1.00 76.50 85 PHE A N 1
ATOM 673 C CA . PHE A 1 85 ? -22.279 7.204 0.820 1.00 76.50 85 PHE A CA 1
ATOM 674 C C . PHE A 1 85 ? -22.119 5.680 0.889 1.00 76.50 85 PHE A C 1
ATOM 676 O O . PHE A 1 85 ? -22.026 5.017 -0.143 1.00 76.50 85 PHE A O 1
ATOM 683 N N . LEU A 1 86 ? -22.046 5.117 2.096 1.00 76.56 86 LEU A N 1
ATOM 684 C CA . LEU A 1 86 ? -22.012 3.672 2.278 1.00 76.56 86 LEU A CA 1
ATOM 685 C C . LEU A 1 86 ? -23.406 3.117 2.003 1.00 76.56 86 LEU A C 1
ATOM 687 O O . LEU A 1 86 ? -24.370 3.497 2.665 1.00 76.56 86 LEU A O 1
ATOM 691 N N . TRP A 1 87 ? -23.484 2.193 1.050 1.00 70.94 87 TRP A N 1
ATOM 692 C CA . TRP A 1 87 ? -24.700 1.435 0.792 1.00 70.94 87 TRP A CA 1
ATOM 693 C C . TRP A 1 87 ? -24.999 0.475 1.945 1.00 70.94 87 TRP A C 1
ATOM 695 O O . TRP A 1 87 ? -24.086 -0.174 2.468 1.00 70.94 87 TRP A O 1
ATOM 705 N N . ASP A 1 88 ? -26.280 0.339 2.294 1.00 64.94 88 ASP A N 1
ATOM 706 C CA . ASP A 1 88 ? -26.743 -0.705 3.202 1.00 64.94 88 ASP A CA 1
ATOM 707 C C . ASP A 1 88 ? -26.519 -2.063 2.529 1.00 64.94 88 ASP A C 1
ATOM 709 O O . ASP A 1 88 ? -27.248 -2.486 1.632 1.00 64.94 88 ASP A O 1
ATOM 713 N N . LYS A 1 89 ? -25.448 -2.745 2.932 1.00 60.00 89 LYS A N 1
ATOM 714 C CA . LYS A 1 89 ? -25.117 -4.096 2.476 1.00 60.00 89 LYS A CA 1
ATOM 715 C C . LYS A 1 89 ? -26.221 -5.062 2.933 1.00 60.00 89 LYS A C 1
ATOM 717 O O . LYS A 1 89 ? -26.181 -5.564 4.053 1.00 60.00 89 LYS A O 1
ATOM 722 N N . GLY A 1 90 ? -27.201 -5.300 2.058 1.00 51.81 90 GLY A N 1
ATOM 723 C CA . GLY A 1 90 ? -28.327 -6.208 2.306 1.00 51.81 90 GLY A CA 1
ATOM 724 C C . GLY A 1 90 ? -28.842 -6.998 1.095 1.00 51.81 90 GLY A C 1
ATOM 725 O O . GLY A 1 90 ? -29.419 -8.063 1.298 1.00 51.81 90 GLY A O 1
ATOM 726 N N . GLU A 1 91 ? -28.624 -6.553 -0.151 1.00 44.91 91 GLU A N 1
ATOM 727 C CA . GLU A 1 91 ? -29.259 -7.203 -1.320 1.00 44.91 91 GLU A CA 1
ATOM 728 C C . GLU A 1 91 ? -28.331 -7.509 -2.512 1.00 44.91 91 GLU A C 1
ATOM 730 O O . GLU A 1 91 ? -28.629 -8.427 -3.278 1.00 44.91 91 GLU A O 1
ATOM 735 N N . ASP A 1 92 ? -27.173 -6.857 -2.642 1.00 45.88 92 ASP A N 1
ATOM 736 C CA . ASP A 1 92 ? -26.341 -6.990 -3.854 1.00 45.88 92 ASP A CA 1
ATOM 737 C C . ASP A 1 92 ? -25.467 -8.252 -3.906 1.00 45.88 92 ASP A C 1
ATOM 739 O O . ASP A 1 92 ? -25.002 -8.641 -4.978 1.00 45.88 92 ASP A O 1
ATOM 743 N N . ASP A 1 93 ? -25.311 -8.967 -2.788 1.00 45.25 93 ASP A N 1
ATOM 744 C CA . ASP A 1 93 ? -24.627 -10.269 -2.779 1.00 45.25 93 ASP A CA 1
ATOM 745 C C . ASP A 1 93 ? -25.501 -11.386 -3.419 1.00 45.25 93 ASP A C 1
ATOM 747 O O . ASP A 1 93 ? -25.103 -12.548 -3.452 1.00 45.25 93 ASP A O 1
ATOM 751 N N . LYS A 1 94 ? -26.684 -11.057 -3.978 1.00 41.19 94 LYS A N 1
ATOM 752 C CA . LYS A 1 94 ? -27.489 -11.964 -4.827 1.00 41.19 94 LYS A CA 1
ATOM 753 C C . LYS A 1 94 ? -27.140 -11.931 -6.317 1.00 41.19 94 LYS A C 1
ATOM 755 O O . LYS A 1 94 ? -27.730 -12.696 -7.079 1.00 41.19 94 LYS A O 1
ATOM 760 N N . CYS A 1 95 ? -26.192 -11.103 -6.749 1.00 40.50 95 CYS A N 1
ATOM 761 C CA . CYS A 1 95 ? -25.811 -11.015 -8.156 1.00 40.50 95 CYS A CA 1
ATOM 762 C C . CYS A 1 95 ? -24.306 -11.217 -8.352 1.00 40.50 95 CYS A C 1
ATOM 764 O O . CYS A 1 95 ? -23.594 -10.245 -8.593 1.00 40.50 95 CYS A O 1
ATOM 766 N N . ARG A 1 96 ? -23.838 -12.472 -8.301 1.00 33.44 96 ARG A N 1
ATOM 767 C CA . ARG A 1 96 ? -23.077 -13.140 -9.383 1.00 33.44 96 ARG A CA 1
ATOM 768 C C . ARG A 1 96 ? -22.578 -14.521 -8.969 1.00 33.44 96 ARG A C 1
ATOM 770 O O . ARG A 1 96 ? -22.040 -14.644 -7.852 1.00 33.44 96 ARG A O 1
#

Radius of gyration: 32.88 Å; chains: 1; bounding box: 69×52×77 Å